Protein AF-A0A7U6KLW7-F1 (afdb_monomer_lite)

Structure (mmCIF, N/CA/C/O backbone):
data_AF-A0A7U6KLW7-F1
#
_entry.id   AF-A0A7U6KLW7-F1
#
loop_
_atom_site.group_PDB
_atom_site.id
_atom_site.type_symbol
_atom_site.label_atom_id
_atom_site.label_alt_id
_atom_site.label_comp_id
_atom_site.label_asym_id
_atom_site.label_entity_id
_atom_site.label_seq_id
_atom_site.pdbx_PDB_ins_code
_atom_site.Cartn_x
_atom_site.Cartn_y
_atom_site.Cartn_z
_atom_site.occupancy
_atom_site.B_iso_or_equiv
_atom_site.auth_seq_id
_atom_site.auth_comp_id
_atom_site.auth_asym_id
_atom_site.auth_atom_id
_atom_site.pdbx_PDB_model_num
ATOM 1 N N . MET A 1 1 ? 1.091 5.983 -80.235 1.00 54.16 1 MET A N 1
ATOM 2 C CA . MET A 1 1 ? 0.846 5.236 -78.981 1.00 54.16 1 MET A CA 1
ATOM 3 C C . MET A 1 1 ? -0.077 6.098 -78.129 1.00 54.16 1 MET A C 1
ATOM 5 O O . MET A 1 1 ? 0.284 7.235 -77.862 1.00 54.16 1 MET A O 1
ATOM 9 N N . SER A 1 2 ? -1.295 5.640 -77.828 1.00 70.31 2 SER A N 1
ATOM 10 C CA . SER A 1 2 ? -2.306 6.447 -77.119 1.00 70.31 2 SER A CA 1
ATOM 11 C C . SER A 1 2 ? -1.847 6.768 -75.691 1.00 70.31 2 SER A C 1
ATOM 13 O O . SER A 1 2 ? -1.364 5.873 -74.998 1.00 70.31 2 SER A O 1
ATOM 15 N N . PHE A 1 3 ? -2.018 8.020 -75.248 1.00 70.75 3 PHE A N 1
ATOM 16 C CA . PHE A 1 3 ? -1.694 8.500 -73.893 1.00 70.75 3 PHE A CA 1
ATOM 17 C C . PHE A 1 3 ? -2.223 7.574 -72.778 1.00 70.75 3 PHE A C 1
ATOM 19 O O . PHE A 1 3 ? -1.572 7.411 -71.748 1.00 70.75 3 PHE A O 1
ATOM 26 N N . GLY A 1 4 ? -3.358 6.903 -73.009 1.00 74.06 4 GLY A N 1
ATOM 27 C CA . GLY A 1 4 ? -3.938 5.948 -72.062 1.00 74.06 4 GLY A CA 1
ATOM 28 C C . GLY A 1 4 ? -3.075 4.706 -71.806 1.00 74.06 4 GLY A C 1
ATOM 29 O O . GLY A 1 4 ? -3.045 4.214 -70.683 1.00 74.06 4 GLY A O 1
ATOM 30 N N . ALA A 1 5 ? -2.317 4.226 -72.798 1.00 75.25 5 ALA A N 1
ATOM 31 C CA . ALA A 1 5 ? -1.454 3.053 -72.634 1.00 75.25 5 ALA A CA 1
ATOM 32 C C . ALA A 1 5 ? -0.233 3.358 -71.750 1.00 75.25 5 ALA A C 1
ATOM 34 O O . ALA A 1 5 ? 0.175 2.526 -70.945 1.00 75.25 5 ALA A O 1
ATOM 35 N N . ILE A 1 6 ? 0.309 4.575 -71.855 1.00 77.12 6 ILE A N 1
ATOM 36 C CA . ILE A 1 6 ? 1.431 5.034 -71.025 1.00 77.12 6 ILE A CA 1
ATOM 37 C C . ILE A 1 6 ? 0.976 5.176 -69.567 1.00 77.12 6 ILE A C 1
ATOM 39 O O . ILE A 1 6 ? 1.666 4.715 -68.661 1.00 77.12 6 ILE A O 1
ATOM 43 N N . PHE A 1 7 ? -0.214 5.738 -69.337 1.00 79.19 7 PHE A N 1
ATOM 44 C CA . PHE A 1 7 ? -0.765 5.895 -67.990 1.00 79.19 7 PHE A CA 1
ATOM 45 C C . PHE A 1 7 ? -1.029 4.544 -67.303 1.00 79.19 7 PHE A C 1
ATOM 47 O O . PHE A 1 7 ? -0.733 4.380 -66.122 1.00 79.19 7 PHE A O 1
ATOM 54 N N . LEU A 1 8 ? -1.513 3.549 -68.053 1.00 80.00 8 LEU A N 1
ATOM 55 C CA . LEU A 1 8 ? -1.790 2.205 -67.537 1.00 80.00 8 LEU A CA 1
ATOM 56 C C . LEU A 1 8 ? -0.496 1.464 -67.153 1.00 80.00 8 LEU A C 1
ATOM 58 O O . LEU A 1 8 ? -0.426 0.858 -66.087 1.00 80.00 8 LEU A O 1
ATOM 62 N N . ILE A 1 9 ? 0.559 1.581 -67.967 1.00 78.81 9 ILE A N 1
ATOM 63 C CA . ILE A 1 9 ? 1.876 0.993 -67.668 1.00 78.81 9 ILE A CA 1
ATOM 64 C C . ILE A 1 9 ? 2.503 1.650 -66.430 1.00 78.81 9 ILE A C 1
ATOM 66 O O . ILE A 1 9 ? 3.024 0.947 -65.563 1.00 78.81 9 ILE A O 1
ATOM 70 N N . LEU A 1 10 ? 2.411 2.978 -66.304 1.00 80.69 10 LEU A N 1
ATOM 71 C CA . LEU A 1 10 ? 2.909 3.696 -65.127 1.00 80.69 10 LEU A CA 1
ATOM 72 C C . LEU A 1 10 ? 2.128 3.333 -63.858 1.00 80.69 10 LEU A C 1
ATOM 74 O O . LEU A 1 10 ? 2.740 3.133 -62.811 1.00 80.69 10 LEU A O 1
ATOM 78 N N . ALA A 1 11 ? 0.804 3.178 -63.944 1.00 79.44 11 ALA A N 1
ATOM 79 C CA . ALA A 1 11 ? -0.030 2.780 -62.812 1.00 79.44 11 ALA A CA 1
ATOM 80 C C . ALA A 1 11 ? 0.280 1.353 -62.330 1.00 79.44 11 ALA A C 1
ATOM 82 O O . ALA A 1 11 ? 0.396 1.123 -61.127 1.00 79.44 11 ALA A O 1
ATOM 83 N N . VAL A 1 12 ? 0.477 0.404 -63.251 1.00 78.75 12 VAL A N 1
ATOM 84 C CA . VAL A 1 12 ? 0.861 -0.979 -62.916 1.00 78.75 12 VAL A CA 1
ATOM 85 C C . VAL A 1 12 ? 2.281 -1.032 -62.347 1.00 78.75 12 VAL A C 1
ATOM 87 O O . VAL A 1 12 ? 2.513 -1.717 -61.351 1.00 78.75 12 VAL A O 1
ATOM 90 N N . GLY A 1 13 ? 3.214 -0.263 -62.915 1.00 77.94 13 GLY A N 1
ATOM 91 C CA . GLY A 1 13 ? 4.572 -0.129 -62.385 1.00 77.94 13 GLY A CA 1
ATOM 92 C C . GLY A 1 13 ? 4.594 0.455 -60.970 1.00 77.94 13 GLY A C 1
ATOM 93 O O . GLY A 1 13 ? 5.285 -0.069 -60.099 1.00 77.94 13 GLY A O 1
ATOM 94 N N . PHE A 1 14 ? 3.786 1.486 -60.710 1.00 79.88 14 PHE A N 1
ATOM 95 C CA . PHE A 1 14 ? 3.663 2.123 -59.397 1.00 79.88 14 PHE A CA 1
ATOM 96 C C . PHE A 1 14 ? 3.009 1.200 -58.362 1.00 79.88 14 PHE A C 1
ATOM 98 O O . PHE A 1 14 ? 3.491 1.093 -57.235 1.00 79.88 14 PHE A O 1
ATOM 105 N N . LEU A 1 15 ? 1.960 0.470 -58.754 1.00 75.50 15 LEU A N 1
ATOM 106 C CA . LEU A 1 15 ? 1.315 -0.512 -57.886 1.00 75.50 15 LEU A CA 1
ATOM 107 C C . LEU A 1 15 ? 2.284 -1.648 -57.527 1.00 75.50 15 LEU A C 1
ATOM 109 O O . LEU A 1 15 ? 2.400 -2.002 -56.354 1.00 75.50 15 LEU A O 1
ATOM 113 N N . GLY A 1 16 ? 3.051 -2.138 -58.508 1.00 70.94 16 GLY A N 1
ATOM 114 C CA . GLY A 1 16 ? 4.122 -3.111 -58.300 1.00 70.94 16 GLY A CA 1
ATOM 115 C C . GLY A 1 16 ? 5.194 -2.605 -57.331 1.00 70.94 16 GLY A C 1
ATOM 116 O O . GLY A 1 16 ? 5.567 -3.330 -56.409 1.00 70.94 16 GLY A O 1
ATOM 117 N N . LEU A 1 17 ? 5.622 -1.345 -57.466 1.00 75.69 17 LEU A N 1
ATOM 118 C CA . LEU A 1 17 ? 6.616 -0.709 -56.591 1.00 75.69 17 LEU A CA 1
ATOM 119 C C . LEU A 1 17 ? 6.140 -0.588 -55.132 1.00 75.69 17 LEU A C 1
ATOM 121 O O . LEU A 1 17 ? 6.954 -0.657 -54.216 1.00 75.69 17 LEU A O 1
ATOM 125 N N . ILE A 1 18 ? 4.831 -0.440 -54.906 1.00 74.50 18 ILE A N 1
ATOM 126 C CA . ILE A 1 18 ? 4.233 -0.368 -53.563 1.00 74.50 18 ILE A CA 1
ATOM 127 C C . ILE A 1 18 ? 4.079 -1.762 -52.940 1.00 74.50 18 ILE A C 1
ATOM 129 O O . ILE A 1 18 ? 4.272 -1.931 -51.732 1.00 74.50 18 ILE A O 1
ATOM 133 N N . THR A 1 19 ? 3.724 -2.775 -53.734 1.00 69.62 19 THR A N 1
ATOM 134 C CA . THR A 1 19 ? 3.468 -4.132 -53.223 1.00 69.62 19 THR A CA 1
ATOM 135 C C . THR A 1 19 ? 4.739 -4.957 -53.028 1.00 69.62 19 THR A C 1
ATOM 137 O O . THR A 1 19 ? 4.809 -5.761 -52.099 1.00 69.62 19 THR A O 1
ATOM 140 N N . LEU A 1 20 ? 5.764 -4.743 -53.859 1.00 68.56 20 LEU A N 1
ATOM 141 C CA . LEU A 1 20 ? 7.012 -5.510 -53.840 1.00 68.56 20 LEU A CA 1
ATOM 142 C C . LEU A 1 20 ? 7.805 -5.397 -52.518 1.00 68.56 20 LEU A C 1
ATOM 144 O O . LEU A 1 20 ? 8.192 -6.441 -51.990 1.00 68.56 20 LEU A O 1
ATOM 148 N N . PRO A 1 21 ? 7.994 -4.210 -51.900 1.00 65.69 21 PRO A N 1
ATOM 149 C CA . PRO A 1 21 ? 8.687 -4.120 -50.616 1.00 65.69 21 PRO A CA 1
ATOM 150 C C . PRO A 1 21 ? 7.889 -4.766 -49.479 1.00 65.69 21 PRO A C 1
ATOM 152 O O . PRO A 1 21 ? 8.493 -5.331 -48.578 1.00 65.69 21 PRO A O 1
ATOM 155 N N . LYS A 1 22 ? 6.547 -4.768 -49.525 1.00 61.53 22 LYS A N 1
ATOM 156 C CA . LYS A 1 22 ? 5.710 -5.432 -48.504 1.00 61.53 22 LYS A CA 1
ATOM 157 C C . LYS A 1 22 ? 5.789 -6.959 -48.575 1.00 61.53 22 LYS A C 1
ATOM 159 O O . LYS A 1 22 ? 5.684 -7.621 -47.546 1.00 61.53 22 LYS A O 1
ATOM 164 N N . LEU A 1 23 ? 5.990 -7.509 -49.774 1.00 62.56 23 LEU A N 1
ATOM 165 C CA . LEU A 1 23 ? 6.186 -8.944 -49.987 1.00 62.56 23 LEU A CA 1
ATOM 166 C C . LEU A 1 23 ? 7.600 -9.393 -49.591 1.00 62.56 23 LEU A C 1
ATOM 168 O O . LEU A 1 23 ? 7.738 -10.457 -48.995 1.00 62.56 23 LEU A O 1
ATOM 172 N N . LEU A 1 24 ? 8.630 -8.569 -49.833 1.00 63.41 24 LEU A N 1
ATOM 173 C CA . LEU A 1 24 ? 10.005 -8.844 -49.386 1.00 63.41 24 LEU A CA 1
ATOM 174 C C . LEU A 1 24 ? 10.232 -8.567 -47.886 1.00 63.41 24 LEU A C 1
ATOM 176 O O . LEU A 1 24 ? 11.074 -9.214 -47.269 1.00 63.41 24 LEU A O 1
ATOM 180 N N . ALA A 1 25 ? 9.487 -7.637 -47.279 1.00 62.47 25 ALA A N 1
ATOM 181 C CA . ALA A 1 25 ? 9.613 -7.272 -45.863 1.00 62.47 25 ALA A CA 1
ATOM 182 C C . ALA A 1 25 ? 8.889 -8.227 -44.900 1.00 62.47 25 ALA A C 1
ATOM 184 O O . ALA A 1 25 ? 9.010 -8.070 -43.685 1.00 62.47 25 ALA A O 1
ATOM 185 N N . LYS A 1 26 ? 8.181 -9.246 -45.406 1.00 54.53 26 LYS A N 1
ATOM 186 C CA . LYS A 1 26 ? 7.649 -10.354 -44.598 1.00 54.53 26 LYS A CA 1
ATOM 187 C C . LYS A 1 26 ? 8.788 -11.298 -44.179 1.00 54.53 26 LYS A C 1
ATOM 189 O O . LYS A 1 26 ? 8.794 -12.484 -44.491 1.00 54.53 26 LYS A O 1
ATOM 194 N N . ARG A 1 27 ? 9.784 -10.774 -43.461 1.00 62.31 27 ARG A N 1
ATOM 195 C CA . ARG A 1 27 ? 10.664 -11.615 -42.650 1.00 62.31 27 ARG A CA 1
ATOM 196 C C . ARG A 1 27 ? 9.795 -12.177 -41.525 1.00 62.31 27 ARG A C 1
ATOM 198 O O . ARG A 1 27 ? 9.196 -11.372 -40.811 1.00 62.31 27 ARG A O 1
ATOM 205 N N . PRO A 1 28 ? 9.691 -13.505 -41.349 1.00 57.03 28 PRO A N 1
ATOM 206 C CA . PRO A 1 28 ? 9.160 -14.033 -40.108 1.00 57.03 28 PRO A CA 1
ATOM 207 C C . PRO A 1 28 ? 10.107 -13.533 -39.018 1.00 57.03 28 PRO A C 1
ATOM 209 O O . PRO A 1 28 ? 11.277 -13.915 -38.974 1.00 57.03 28 PRO A O 1
ATOM 212 N N . VAL A 1 29 ? 9.640 -12.580 -38.214 1.00 63.50 29 VAL A N 1
ATOM 213 C CA . VAL A 1 29 ? 10.317 -12.222 -36.975 1.00 63.50 29 VAL A CA 1
ATOM 214 C C . VAL A 1 29 ? 10.143 -13.457 -36.110 1.00 63.50 29 VAL A C 1
ATOM 216 O O . VAL A 1 29 ? 9.072 -13.673 -35.555 1.00 63.50 29 VAL A O 1
ATOM 219 N N . ALA A 1 30 ? 11.143 -14.338 -36.118 1.00 68.38 30 ALA A N 1
ATOM 220 C CA . ALA A 1 30 ? 11.215 -15.406 -35.141 1.00 68.38 30 ALA A CA 1
ATOM 221 C C . ALA A 1 30 ? 11.209 -14.712 -33.780 1.00 68.38 30 ALA A C 1
ATOM 223 O O . ALA A 1 30 ? 12.127 -13.938 -33.489 1.00 68.38 30 ALA A O 1
ATOM 224 N N . GLU A 1 31 ? 10.136 -14.895 -33.008 1.00 70.69 31 GLU A N 1
ATOM 225 C CA . GLU A 1 31 ? 10.125 -14.427 -31.632 1.00 70.69 31 GLU A CA 1
ATOM 226 C C . GLU A 1 31 ? 11.328 -15.074 -30.943 1.00 70.69 31 GLU A C 1
ATOM 228 O O . GLU A 1 31 ? 11.505 -16.292 -31.051 1.00 70.69 31 GLU A O 1
ATOM 233 N N . PRO A 1 32 ? 12.225 -14.281 -30.337 1.00 70.44 32 PRO A N 1
ATOM 234 C CA . PRO A 1 32 ? 13.365 -14.850 -29.648 1.00 70.44 32 PRO A CA 1
ATOM 235 C C . PRO A 1 32 ? 12.831 -15.791 -28.569 1.00 70.44 32 PRO A C 1
ATOM 237 O O . PRO A 1 32 ? 12.055 -15.355 -27.720 1.00 70.44 32 PRO A O 1
ATOM 240 N N . GLU A 1 33 ? 13.237 -17.066 -28.607 1.00 71.50 33 GLU A N 1
ATOM 241 C CA . GLU A 1 33 ? 12.904 -18.011 -27.541 1.00 71.50 33 GLU A CA 1
ATOM 242 C C . GLU A 1 33 ? 13.342 -17.397 -26.207 1.00 71.50 33 GLU A C 1
ATOM 244 O O . GLU A 1 33 ? 14.523 -17.101 -25.982 1.00 71.50 33 GLU A O 1
ATOM 249 N N . SER A 1 34 ? 12.365 -17.114 -25.344 1.00 77.00 34 SER A N 1
ATOM 250 C CA . SER A 1 34 ? 12.617 -16.511 -24.045 1.00 77.00 34 SER A CA 1
ATOM 251 C C . SER A 1 34 ? 13.458 -17.472 -23.217 1.00 77.00 34 SER A C 1
ATOM 253 O O . SER A 1 34 ? 13.116 -18.648 -23.086 1.00 77.00 34 SER A O 1
ATOM 255 N N . LYS A 1 35 ? 14.553 -16.977 -22.636 1.00 81.19 35 LYS A N 1
ATOM 256 C CA . LYS A 1 35 ? 15.355 -17.775 -21.703 1.00 81.19 35 LYS A CA 1
ATOM 257 C C . LYS A 1 35 ? 14.452 -18.258 -20.560 1.00 81.19 35 LYS A C 1
ATOM 259 O O . LYS A 1 35 ? 13.704 -17.427 -20.042 1.00 81.19 35 LYS A O 1
ATOM 264 N N . PRO A 1 36 ? 14.542 -19.536 -20.151 1.00 78.00 36 PRO A N 1
ATOM 265 C CA . PRO A 1 36 ? 13.747 -20.044 -19.040 1.00 78.00 36 PRO A CA 1
ATOM 266 C C . PRO A 1 36 ? 14.033 -19.209 -17.788 1.00 78.00 36 PRO A C 1
ATOM 268 O O . PRO A 1 36 ? 15.200 -18.948 -17.459 1.00 78.00 36 PRO A O 1
ATOM 271 N N . VAL A 1 37 ? 12.978 -18.737 -17.126 1.00 79.88 37 VAL A N 1
ATOM 272 C CA . VAL A 1 37 ? 13.096 -18.030 -15.853 1.00 79.88 37 VAL A CA 1
ATOM 273 C C . VAL A 1 37 ? 13.327 -19.083 -14.778 1.00 79.88 37 VAL A C 1
ATOM 275 O O . VAL A 1 37 ? 12.745 -20.163 -14.803 1.00 79.88 37 VAL A O 1
ATOM 278 N N . ARG A 1 38 ? 14.221 -18.790 -13.830 1.00 82.75 38 ARG A N 1
ATOM 279 C CA . ARG A 1 38 ? 14.510 -19.706 -12.722 1.00 82.75 38 ARG A CA 1
ATOM 280 C C . ARG A 1 38 ? 13.205 -20.080 -12.013 1.00 82.75 38 ARG A C 1
ATOM 282 O O . ARG A 1 38 ? 12.566 -19.197 -11.444 1.00 82.75 38 ARG A O 1
ATOM 289 N N . GLY A 1 39 ? 12.885 -21.369 -11.975 1.00 79.94 39 GLY A N 1
ATOM 290 C CA . GLY A 1 39 ? 11.688 -21.886 -11.320 1.00 79.94 39 GLY A CA 1
ATOM 291 C C . GLY A 1 39 ? 10.560 -22.280 -12.274 1.00 79.94 39 GLY A C 1
ATOM 292 O O . GLY A 1 39 ? 9.621 -22.924 -11.814 1.00 79.94 39 GLY A O 1
ATOM 293 N N . ASP A 1 40 ? 10.660 -21.977 -13.573 1.00 82.62 40 ASP A N 1
ATOM 294 C CA . ASP A 1 40 ? 9.705 -22.445 -14.593 1.00 82.62 40 ASP A CA 1
ATOM 295 C C . ASP A 1 40 ? 9.728 -23.977 -14.731 1.00 82.62 40 ASP A C 1
ATOM 297 O O . ASP A 1 40 ? 8.740 -24.605 -15.105 1.00 82.62 40 ASP A O 1
ATOM 301 N N . GLU A 1 41 ? 10.856 -24.594 -14.383 1.00 86.00 41 GLU A N 1
ATOM 302 C CA . GLU A 1 41 ? 11.045 -26.039 -14.334 1.00 86.00 41 GLU A CA 1
ATOM 303 C C . GLU A 1 41 ? 10.354 -26.723 -13.140 1.00 86.00 41 GLU A C 1
ATOM 305 O O . GLU A 1 41 ? 10.268 -27.953 -13.097 1.00 86.00 41 GLU A O 1
ATOM 310 N N . LEU A 1 42 ? 9.882 -25.962 -12.146 1.00 84.75 42 LEU A N 1
ATOM 311 C CA . LEU A 1 42 ? 9.284 -26.523 -10.937 1.00 84.75 42 LEU A CA 1
ATOM 312 C C . LEU A 1 42 ? 7.837 -26.947 -11.197 1.00 84.75 42 LEU A C 1
ATOM 314 O O . LEU A 1 42 ? 6.983 -26.132 -11.530 1.00 84.75 42 LEU A O 1
ATOM 318 N N . ALA A 1 43 ? 7.533 -28.220 -10.931 1.00 85.75 43 ALA A N 1
ATOM 319 C CA . ALA A 1 43 ? 6.167 -28.742 -11.015 1.00 85.75 43 ALA A CA 1
ATOM 320 C C . ALA A 1 43 ? 5.194 -28.048 -10.040 1.00 85.75 43 ALA A C 1
ATOM 322 O O . ALA A 1 43 ? 3.995 -27.978 -10.299 1.00 85.75 43 ALA A O 1
ATOM 323 N N . ILE A 1 44 ? 5.708 -27.563 -8.905 1.00 86.12 44 ILE A N 1
ATOM 324 C CA . ILE A 1 44 ? 4.957 -26.829 -7.886 1.00 86.12 44 ILE A CA 1
ATOM 325 C C . ILE A 1 44 ? 5.827 -25.666 -7.423 1.00 86.12 44 ILE A C 1
ATOM 327 O O . ILE A 1 44 ? 6.991 -25.857 -7.062 1.00 86.12 44 ILE A O 1
ATOM 331 N N . TRP A 1 45 ? 5.262 -24.463 -7.415 1.00 87.38 45 TRP A N 1
ATOM 332 C CA . TRP A 1 45 ? 5.963 -23.290 -6.912 1.00 87.38 45 TRP A CA 1
ATOM 333 C C . TRP A 1 45 ? 6.173 -23.379 -5.392 1.00 87.38 45 TRP A C 1
ATOM 335 O O . TRP A 1 45 ? 5.253 -23.770 -4.672 1.00 87.38 45 TRP A O 1
ATOM 345 N N . PRO A 1 46 ? 7.345 -22.978 -4.868 1.00 89.31 46 PRO A N 1
ATOM 346 C CA . PRO A 1 46 ? 7.699 -23.136 -3.459 1.00 89.31 46 PRO A CA 1
ATOM 347 C C . PRO A 1 46 ? 7.106 -22.021 -2.577 1.00 89.31 46 PRO A C 1
ATOM 349 O O . PRO A 1 46 ? 7.773 -21.520 -1.674 1.00 89.31 46 PRO A O 1
ATOM 352 N N . PHE A 1 47 ? 5.871 -21.594 -2.849 1.00 90.38 47 PHE A N 1
ATOM 353 C CA . PHE A 1 47 ? 5.189 -20.544 -2.094 1.00 90.38 47 PHE A CA 1
ATOM 354 C C . PHE A 1 47 ? 4.092 -21.140 -1.217 1.00 90.38 47 PHE A C 1
ATOM 356 O O . PHE A 1 47 ? 3.343 -22.016 -1.644 1.00 90.38 47 PHE A O 1
ATOM 363 N N . ALA A 1 48 ? 3.980 -20.625 0.003 1.00 90.50 48 ALA A N 1
ATOM 364 C CA . ALA A 1 48 ? 2.900 -20.944 0.925 1.00 90.50 48 ALA A CA 1
ATOM 365 C C . ALA A 1 48 ? 2.155 -19.656 1.307 1.00 90.50 48 ALA A C 1
ATOM 367 O O . ALA A 1 48 ? 2.772 -18.587 1.332 1.00 90.50 48 ALA A O 1
ATOM 368 N N . PRO A 1 49 ? 0.850 -19.729 1.620 1.00 92.81 49 PRO A N 1
ATOM 369 C CA . PRO A 1 49 ? 0.131 -18.598 2.193 1.00 92.81 49 PRO A CA 1
ATOM 370 C C . PRO A 1 49 ? 0.774 -18.139 3.506 1.00 92.81 49 PRO A C 1
ATOM 372 O O . PRO A 1 49 ? 1.218 -18.961 4.308 1.00 92.81 49 PRO A O 1
ATOM 375 N N . MET A 1 50 ? 0.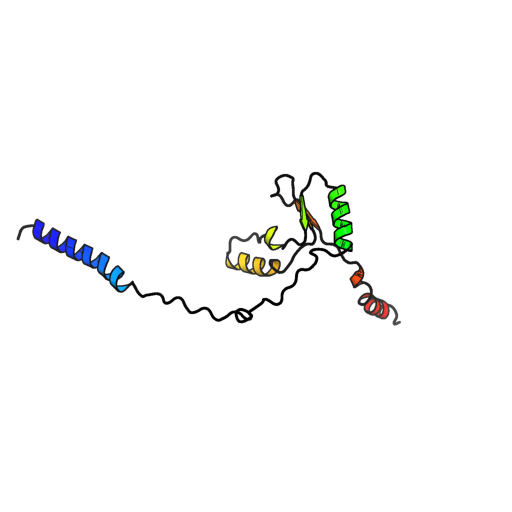769 -16.830 3.747 1.00 93.06 50 MET A N 1
ATOM 376 C CA . MET A 1 50 ? 1.214 -16.226 5.004 1.00 93.06 50 MET A CA 1
ATOM 377 C C . MET A 1 50 ? 0.253 -15.109 5.436 1.00 93.06 50 MET A C 1
ATOM 379 O O . MET A 1 50 ? -0.451 -14.563 4.580 1.00 93.06 50 MET A O 1
ATOM 383 N N . PRO A 1 51 ? 0.200 -14.757 6.736 1.00 94.81 51 PRO A N 1
ATOM 384 C CA . PRO A 1 51 ? -0.539 -13.586 7.196 1.00 94.81 51 PRO A CA 1
ATOM 385 C C . PRO A 1 51 ? -0.058 -12.311 6.495 1.00 94.81 51 PRO A C 1
ATOM 387 O O . PRO A 1 51 ? 1.141 -12.123 6.310 1.00 94.81 51 PRO A O 1
ATOM 390 N N . ILE A 1 52 ? -0.999 -11.438 6.127 1.00 95.19 52 ILE A N 1
ATOM 391 C CA . ILE A 1 52 ? -0.692 -10.146 5.491 1.00 95.19 52 ILE A CA 1
ATOM 392 C C . ILE A 1 52 ? -0.207 -9.092 6.493 1.00 95.19 52 ILE A C 1
ATOM 394 O O . ILE A 1 52 ? 0.427 -8.128 6.091 1.00 95.19 52 ILE A O 1
ATOM 398 N N . MET A 1 53 ? -0.519 -9.270 7.779 1.00 95.25 53 MET A N 1
ATOM 399 C CA . MET A 1 53 ? -0.163 -8.342 8.847 1.00 95.25 53 MET A CA 1
ATOM 400 C C . MET A 1 53 ? 0.387 -9.081 10.067 1.00 95.25 53 MET A C 1
ATOM 402 O O . MET A 1 53 ? -0.006 -10.222 10.332 1.00 95.25 53 MET A O 1
ATOM 406 N N . THR A 1 54 ? 1.251 -8.411 10.827 1.00 93.56 54 THR A N 1
ATOM 407 C CA . THR A 1 54 ? 1.686 -8.842 12.166 1.00 93.56 54 THR A CA 1
ATOM 408 C C . THR A 1 54 ? 0.585 -8.641 13.219 1.00 93.56 54 THR A C 1
ATOM 410 O O . THR A 1 54 ? -0.391 -7.927 12.993 1.00 93.56 54 THR A O 1
ATOM 413 N N . ASP A 1 55 ? 0.726 -9.233 14.410 1.00 94.38 55 ASP A N 1
ATOM 414 C CA . ASP A 1 55 ? -0.252 -9.048 15.498 1.00 94.38 55 ASP A CA 1
ATOM 415 C C . ASP A 1 55 ? -0.370 -7.573 15.930 1.00 94.38 55 ASP A C 1
ATOM 417 O O . ASP A 1 55 ? -1.470 -7.070 16.179 1.00 94.38 55 ASP A O 1
ATOM 421 N N . THR A 1 56 ? 0.762 -6.861 15.983 1.00 94.06 56 THR A N 1
ATOM 422 C CA . THR A 1 56 ? 0.812 -5.422 16.283 1.00 94.06 56 THR A CA 1
ATOM 423 C C . THR A 1 56 ? 0.054 -4.623 15.229 1.00 94.06 56 THR A C 1
ATOM 425 O O . THR A 1 56 ? -0.759 -3.757 15.570 1.00 94.06 56 THR A O 1
ATOM 428 N N . GLU A 1 57 ? 0.270 -4.952 13.957 1.00 96.19 57 GLU A N 1
ATOM 429 C CA . GLU A 1 57 ? -0.436 -4.337 12.841 1.00 96.19 57 GLU A CA 1
ATOM 430 C C . GLU A 1 57 ? -1.944 -4.599 12.909 1.00 96.19 57 GLU A C 1
ATOM 432 O O . GLU A 1 57 ? -2.740 -3.668 12.827 1.00 96.19 57 GLU A O 1
ATOM 437 N N . VAL A 1 58 ? -2.373 -5.832 13.187 1.00 97.50 58 VAL A N 1
ATOM 438 C CA . VAL A 1 58 ? -3.800 -6.165 13.343 1.00 97.50 58 VAL A CA 1
ATOM 439 C C . VAL A 1 58 ? -4.453 -5.340 14.458 1.00 97.50 58 VAL A C 1
ATOM 441 O O . VAL A 1 58 ? -5.576 -4.847 14.300 1.00 97.50 58 VAL A O 1
ATOM 444 N N . ILE A 1 59 ? -3.776 -5.149 15.593 1.00 97.44 59 ILE A N 1
ATOM 445 C CA . ILE A 1 59 ? -4.289 -4.311 16.687 1.00 97.44 59 ILE A CA 1
ATOM 446 C C . ILE A 1 59 ? -4.436 -2.857 16.225 1.00 97.44 59 ILE A C 1
ATOM 448 O O . ILE A 1 59 ? -5.453 -2.219 16.515 1.00 97.44 59 ILE A O 1
ATOM 452 N N . PHE A 1 60 ? -3.443 -2.322 15.517 1.00 97.31 60 PHE A N 1
ATOM 453 C CA . PHE A 1 60 ? -3.479 -0.949 15.024 1.00 97.31 60 PHE A CA 1
ATOM 454 C C . PHE A 1 60 ? -4.537 -0.747 13.936 1.00 97.31 60 PHE A C 1
ATOM 456 O O . PHE A 1 60 ? -5.317 0.201 14.022 1.00 97.31 60 PHE A O 1
ATOM 463 N N . PHE A 1 61 ? -4.657 -1.680 12.995 1.00 98.00 61 PHE A N 1
ATOM 464 C CA . PHE A 1 61 ? -5.698 -1.695 11.972 1.00 98.00 61 PHE A CA 1
ATOM 465 C C . PHE A 1 61 ? -7.095 -1.584 12.586 1.00 98.00 61 PHE A C 1
ATOM 467 O O . PHE A 1 61 ? -7.899 -0.752 12.171 1.00 98.00 61 PHE A O 1
ATOM 474 N N . ASN A 1 62 ? -7.384 -2.374 13.623 1.00 98.25 62 ASN A N 1
ATOM 475 C CA . ASN A 1 62 ? -8.680 -2.317 14.299 1.00 98.25 62 ASN A CA 1
ATOM 476 C C . ASN A 1 62 ? -8.921 -0.964 14.986 1.00 98.25 62 ASN A C 1
ATOM 478 O O . ASN A 1 62 ? -10.048 -0.466 14.982 1.00 98.25 62 ASN A O 1
ATOM 482 N N . LYS A 1 63 ? -7.877 -0.335 15.544 1.00 98.19 63 LYS A N 1
ATOM 483 C CA . LYS A 1 63 ? -7.976 1.027 16.095 1.00 98.19 63 LYS A CA 1
ATOM 484 C C . LYS A 1 63 ? -8.285 2.046 15.001 1.00 98.19 63 LYS A C 1
ATOM 486 O O . LYS A 1 63 ? -9.194 2.849 15.191 1.00 98.19 63 LYS A O 1
ATOM 491 N N . LEU A 1 64 ? -7.582 1.987 13.867 1.00 97.81 64 LEU A N 1
ATOM 492 C CA . LEU A 1 64 ? -7.837 2.865 12.724 1.00 97.81 64 LEU A CA 1
ATOM 493 C C . LEU A 1 64 ? -9.261 2.689 12.199 1.00 97.81 64 LEU A C 1
ATOM 495 O O . LEU A 1 64 ? -9.981 3.671 12.070 1.00 97.81 64 LEU A O 1
ATOM 499 N N . LYS A 1 65 ? -9.699 1.446 11.980 1.00 98.06 65 LYS A N 1
ATOM 500 C CA . LYS A 1 65 ? -11.044 1.131 11.484 1.00 98.06 65 LYS A CA 1
ATOM 501 C C . LYS A 1 65 ? -12.147 1.696 12.381 1.00 98.06 65 LYS A C 1
ATOM 503 O O . LYS A 1 65 ? -13.149 2.192 11.882 1.00 98.06 65 LYS A O 1
ATOM 508 N N . ASN A 1 66 ? -11.964 1.632 13.699 1.00 98.25 66 ASN A N 1
ATOM 509 C CA . ASN A 1 66 ? -12.926 2.183 14.653 1.00 98.25 66 ASN A CA 1
ATOM 510 C C . ASN A 1 66 ? -12.882 3.717 14.721 1.00 98.25 66 ASN A C 1
ATOM 512 O O . ASN A 1 66 ? -13.914 4.343 14.941 1.00 98.25 66 ASN A O 1
ATOM 516 N N . ALA A 1 67 ? -11.701 4.322 14.568 1.00 98.06 67 ALA A N 1
ATOM 517 C CA . ALA A 1 67 ? -11.524 5.772 14.624 1.00 98.06 67 ALA A CA 1
ATOM 518 C C . ALA A 1 67 ? -11.937 6.483 13.324 1.00 98.06 67 ALA A C 1
ATOM 520 O O . ALA A 1 67 ? -12.327 7.647 13.363 1.00 98.06 67 ALA A O 1
ATOM 521 N N . LEU A 1 68 ? -11.841 5.791 12.187 1.00 97.62 68 LEU A N 1
ATOM 522 C CA . LEU A 1 68 ? -12.034 6.324 10.838 1.00 97.62 68 LEU A CA 1
ATOM 523 C C . LEU A 1 68 ? -13.062 5.486 10.049 1.00 97.62 68 LEU A C 1
ATOM 525 O O . LEU A 1 68 ? -12.732 4.984 8.977 1.00 97.62 68 LEU A O 1
ATOM 529 N N . PRO A 1 69 ? -14.301 5.304 10.551 1.00 97.62 69 PRO A N 1
ATOM 530 C CA . PRO A 1 69 ? -15.278 4.405 9.926 1.00 97.62 69 PRO A CA 1
ATOM 531 C C . PRO A 1 69 ? -15.764 4.881 8.550 1.00 97.62 69 PRO A C 1
ATOM 533 O O . PRO A 1 69 ? -16.245 4.073 7.761 1.00 97.62 69 PRO A O 1
ATOM 536 N N . GLU A 1 70 ? -15.643 6.180 8.275 1.00 97.69 70 GLU A N 1
ATOM 537 C CA . GLU A 1 70 ? -16.049 6.805 7.014 1.00 97.69 70 GLU A CA 1
ATOM 538 C C . GLU A 1 70 ? -15.024 6.561 5.893 1.00 97.69 70 GLU A C 1
ATOM 540 O O . GLU A 1 70 ? -15.368 6.660 4.726 1.00 97.69 70 GLU A O 1
ATOM 545 N N . TYR A 1 71 ? -13.768 6.240 6.221 1.00 98.50 71 TYR A N 1
ATOM 546 C CA . TYR A 1 71 ? -12.678 6.162 5.246 1.00 98.50 71 TYR A CA 1
ATOM 547 C C . TYR A 1 71 ? -12.312 4.720 4.890 1.00 98.50 71 TYR A C 1
ATOM 549 O O . TYR A 1 71 ? -12.530 3.776 5.654 1.00 98.50 71 TYR A O 1
ATOM 557 N N . HIS A 1 72 ? -11.685 4.546 3.729 1.00 98.38 72 HIS A N 1
ATOM 558 C CA . HIS A 1 72 ? -11.075 3.281 3.348 1.00 98.38 7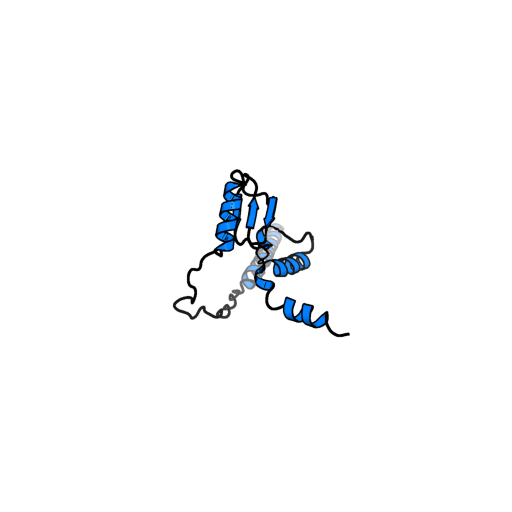2 HIS A CA 1
ATOM 559 C C . HIS A 1 72 ? -9.665 3.156 3.931 1.00 98.38 72 HIS A C 1
ATOM 561 O O . HIS A 1 72 ? -8.924 4.132 4.044 1.00 98.38 72 HIS A O 1
ATOM 567 N N . ILE A 1 73 ? -9.285 1.930 4.294 1.00 98.31 73 ILE A N 1
ATOM 568 C CA . ILE A 1 73 ? -7.950 1.606 4.801 1.00 98.31 73 ILE A CA 1
ATOM 569 C C . ILE A 1 73 ? -7.409 0.446 3.971 1.00 98.31 73 ILE A C 1
ATOM 571 O O . ILE A 1 73 ? -7.972 -0.651 3.997 1.00 98.31 73 ILE A O 1
ATOM 575 N N . PHE A 1 74 ? -6.310 0.680 3.262 1.00 98.12 74 PHE A N 1
ATOM 576 C CA . PHE A 1 74 ? -5.546 -0.363 2.579 1.00 98.12 74 PHE A CA 1
ATOM 577 C C . PHE A 1 74 ? -4.282 -0.683 3.373 1.00 98.12 74 PHE A C 1
ATOM 579 O O . PHE A 1 74 ? -3.711 0.210 3.994 1.00 98.12 74 PHE A O 1
ATOM 586 N N . VAL A 1 75 ? -3.855 -1.948 3.354 1.00 97.75 75 VAL A N 1
ATOM 587 C CA . VAL A 1 75 ? -2.696 -2.441 4.116 1.00 97.75 75 VAL A CA 1
ATOM 588 C C . VAL A 1 75 ? -1.589 -2.925 3.182 1.00 97.75 75 VAL A C 1
ATOM 590 O O . VAL A 1 75 ? -1.894 -3.406 2.088 1.00 97.75 75 VAL A O 1
ATOM 593 N N . GLN A 1 76 ? -0.328 -2.826 3.611 1.00 96.44 76 GLN A N 1
ATOM 594 C CA . GLN A 1 76 ? 0.851 -3.307 2.871 1.00 96.44 76 GLN A CA 1
ATOM 595 C C . GLN A 1 76 ? 0.908 -2.767 1.425 1.00 96.44 76 GLN A C 1
ATOM 597 O O . GLN A 1 76 ? 1.113 -3.497 0.448 1.00 96.44 76 GLN A O 1
ATOM 602 N N . VAL A 1 77 ? 0.673 -1.462 1.264 1.00 97.31 77 VAL A N 1
ATOM 603 C CA . VAL A 1 77 ? 0.536 -0.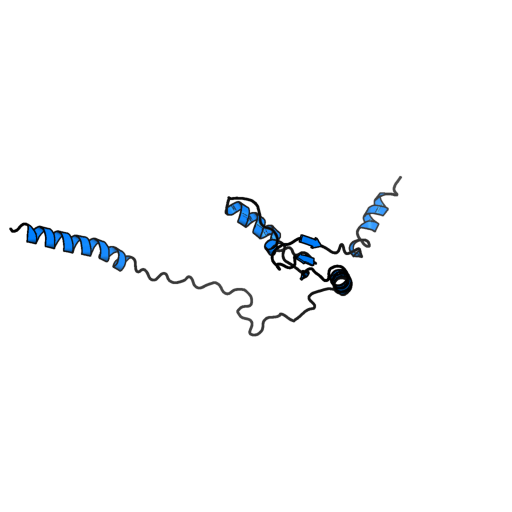813 -0.046 1.00 97.31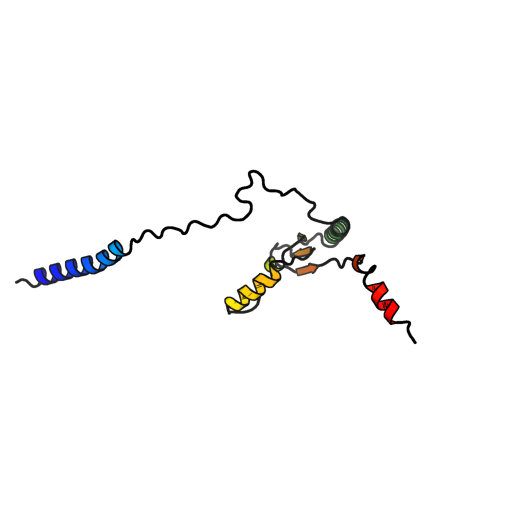 77 VAL A CA 1
ATOM 604 C C . VAL A 1 77 ? 1.906 -0.426 -0.586 1.00 97.31 77 VAL A C 1
ATOM 606 O O . VAL A 1 77 ? 2.637 0.336 0.036 1.00 97.31 77 VAL A O 1
ATOM 609 N N . GLN A 1 78 ? 2.258 -0.901 -1.782 1.00 97.31 78 GLN A N 1
ATOM 610 C CA . GLN A 1 78 ? 3.498 -0.483 -2.444 1.00 97.31 78 GLN A CA 1
ATOM 611 C C . GLN A 1 78 ? 3.503 1.027 -2.713 1.00 97.31 78 GLN A C 1
ATOM 613 O O . GLN A 1 78 ? 2.543 1.548 -3.282 1.00 97.31 78 GLN A O 1
ATOM 618 N N . LEU A 1 79 ? 4.615 1.713 -2.424 1.00 96.38 79 LEU A N 1
ATOM 619 C CA . LEU A 1 79 ? 4.735 3.163 -2.648 1.00 96.38 79 LEU A CA 1
ATOM 620 C C . LEU A 1 79 ? 4.451 3.528 -4.111 1.00 96.38 79 LEU A C 1
ATOM 622 O O . LEU A 1 79 ? 3.764 4.503 -4.390 1.00 96.38 79 LEU A O 1
ATOM 626 N N . SER A 1 80 ? 4.892 2.686 -5.050 1.00 96.25 80 SER A N 1
ATOM 627 C CA . SER A 1 80 ? 4.631 2.858 -6.489 1.00 96.25 80 SER A CA 1
ATOM 628 C C . SER A 1 80 ? 3.150 2.879 -6.902 1.00 96.25 80 SER A C 1
ATOM 630 O O . SER A 1 80 ? 2.850 3.145 -8.064 1.00 96.25 80 SER A O 1
ATOM 632 N N . ARG A 1 81 ? 2.216 2.577 -5.990 1.00 96.06 81 ARG A N 1
ATOM 633 C CA . ARG A 1 81 ? 0.765 2.646 -6.228 1.00 96.06 81 ARG A CA 1
ATOM 634 C C . ARG A 1 81 ? 0.135 3.966 -5.810 1.00 96.06 81 ARG A C 1
ATOM 636 O O . ARG A 1 81 ? -0.965 4.250 -6.263 1.00 96.06 81 ARG A O 1
ATOM 643 N N . ILE A 1 82 ? 0.811 4.734 -4.963 1.00 96.25 82 ILE A N 1
ATOM 644 C CA . ILE A 1 82 ? 0.258 5.949 -4.350 1.00 96.25 82 ILE A CA 1
ATOM 645 C C . ILE A 1 82 ? 1.081 7.200 -4.656 1.00 96.25 82 ILE A C 1
ATOM 647 O O . ILE A 1 82 ? 0.596 8.308 -4.453 1.00 96.25 82 ILE A O 1
ATOM 651 N N . ILE A 1 83 ? 2.308 7.041 -5.159 1.00 94.50 83 ILE A N 1
ATOM 652 C CA . ILE A 1 83 ? 3.164 8.150 -5.574 1.00 94.50 83 ILE A CA 1
ATOM 653 C C . ILE A 1 83 ? 3.868 7.840 -6.896 1.00 94.50 83 ILE A C 1
ATOM 655 O O . ILE A 1 83 ? 4.220 6.696 -7.192 1.00 94.50 83 ILE A O 1
ATOM 659 N N . GLU A 1 84 ? 4.133 8.890 -7.667 1.00 93.81 84 GLU A N 1
ATOM 660 C CA . GLU A 1 84 ? 4.971 8.843 -8.860 1.00 93.81 84 GLU A CA 1
ATOM 661 C C . GLU A 1 84 ? 5.955 10.016 -8.888 1.00 93.81 84 GLU A C 1
ATOM 663 O O . GLU A 1 84 ? 5.772 11.031 -8.215 1.00 93.81 84 GLU A O 1
ATOM 668 N N . ALA A 1 85 ? 7.033 9.867 -9.656 1.00 93.50 85 ALA A N 1
ATOM 669 C CA . ALA A 1 85 ? 7.978 10.953 -9.863 1.00 93.50 85 ALA A CA 1
ATOM 670 C C . ALA A 1 85 ? 7.365 12.043 -10.747 1.00 93.50 85 ALA A C 1
ATOM 672 O O . ALA A 1 85 ? 6.895 11.767 -11.850 1.00 93.50 85 ALA A O 1
ATOM 673 N N . ASN A 1 86 ? 7.454 13.287 -10.281 1.00 92.50 86 ASN A N 1
ATOM 674 C CA . ASN A 1 86 ? 7.071 14.466 -11.044 1.00 92.50 86 ASN A CA 1
ATOM 675 C C . ASN A 1 86 ? 8.216 14.871 -11.992 1.00 92.50 86 ASN A C 1
ATOM 677 O O . ASN A 1 86 ? 9.042 15.719 -11.659 1.00 92.50 86 ASN A O 1
ATOM 681 N N . SER A 1 87 ? 8.317 14.184 -13.129 1.00 92.56 87 SER A N 1
ATOM 682 C CA . SER A 1 87 ? 9.266 14.483 -14.206 1.00 92.56 87 SER A CA 1
ATOM 683 C C . SER A 1 87 ? 8.631 14.159 -15.553 1.00 92.56 87 SER A C 1
ATOM 685 O O . SER A 1 87 ? 7.996 13.117 -15.693 1.00 92.56 87 SER A O 1
ATOM 687 N N . ASP A 1 88 ? 8.845 15.012 -16.553 1.00 92.44 88 ASP A N 1
ATOM 688 C CA . ASP A 1 88 ? 8.410 14.757 -17.932 1.00 92.44 88 ASP A CA 1
ATOM 689 C C . ASP A 1 88 ? 9.362 13.799 -18.674 1.00 92.44 88 ASP A C 1
ATOM 691 O O . ASP A 1 88 ? 9.019 13.236 -19.718 1.00 92.44 88 ASP A O 1
ATOM 695 N N . GLU A 1 89 ? 10.564 13.567 -18.134 1.00 95.69 89 GLU A N 1
ATOM 696 C CA . GLU A 1 89 ? 11.562 12.695 -18.745 1.00 95.69 89 GLU A CA 1
ATOM 697 C C . GLU A 1 89 ? 11.311 11.221 -18.386 1.00 95.69 89 GLU A C 1
ATOM 699 O O . GLU A 1 89 ? 11.274 10.818 -17.221 1.00 95.69 89 GLU A O 1
ATOM 704 N N . THR A 1 90 ? 11.159 10.375 -19.409 1.00 93.25 90 THR A N 1
ATOM 705 C CA . THR A 1 90 ? 10.805 8.954 -19.227 1.00 93.25 90 THR A CA 1
ATOM 706 C C . THR A 1 90 ? 11.894 8.146 -18.508 1.00 93.25 90 THR A C 1
ATOM 708 O O . THR A 1 90 ? 11.581 7.260 -17.707 1.00 93.25 90 THR A O 1
ATOM 711 N N . SER A 1 91 ? 13.168 8.439 -18.777 1.00 94.44 91 SER A N 1
ATOM 712 C CA . SER A 1 91 ? 14.334 7.829 -18.115 1.00 94.44 91 SER A CA 1
ATOM 713 C C . SER A 1 91 ? 14.311 8.093 -16.605 1.00 94.44 91 SER A C 1
ATOM 715 O O . SER A 1 91 ? 14.396 7.150 -15.818 1.00 94.44 91 SER A O 1
ATOM 717 N N . GLU A 1 92 ? 14.098 9.347 -16.207 1.00 94.50 92 GLU A N 1
ATOM 718 C CA . GLU A 1 92 ? 14.017 9.779 -14.813 1.00 94.50 92 GLU A CA 1
ATOM 719 C C . GLU A 1 92 ? 12.811 9.162 -14.104 1.00 94.50 92 GLU A C 1
ATOM 721 O O . GLU A 1 92 ? 12.962 8.572 -13.032 1.00 94.50 92 GLU A O 1
ATOM 726 N N . ARG A 1 93 ? 11.618 9.187 -14.716 1.00 93.62 93 ARG A N 1
ATOM 727 C CA . ARG A 1 93 ? 10.438 8.504 -14.148 1.00 93.62 93 ARG A CA 1
ATOM 728 C C . ARG A 1 93 ? 10.712 7.025 -13.886 1.00 93.62 93 ARG A C 1
ATOM 730 O O . ARG A 1 93 ? 10.377 6.519 -12.817 1.00 93.62 93 ARG A O 1
ATOM 737 N N . SER A 1 94 ? 11.349 6.343 -14.838 1.00 94.38 94 SER A N 1
ATOM 738 C CA . SER A 1 94 ? 11.686 4.920 -14.714 1.00 94.38 94 SER A CA 1
ATOM 739 C C . SER A 1 94 ? 12.711 4.673 -13.606 1.00 94.38 94 SER A C 1
ATOM 741 O O . SER A 1 94 ? 12.581 3.717 -12.838 1.00 94.38 94 SER A O 1
ATOM 743 N N . PHE A 1 95 ? 13.718 5.541 -13.491 1.00 95.12 95 PHE A N 1
ATOM 744 C CA . PHE A 1 95 ? 14.722 5.479 -12.433 1.00 95.12 95 PHE A CA 1
ATOM 745 C C . PHE A 1 95 ? 14.080 5.577 -11.042 1.00 95.12 95 PHE A C 1
ATOM 747 O O . PHE A 1 95 ? 14.309 4.711 -10.192 1.00 95.12 95 PHE A O 1
ATOM 754 N N . TRP A 1 96 ? 13.217 6.572 -10.826 1.00 95.62 96 TRP A N 1
ATOM 755 C CA . TRP A 1 96 ? 12.529 6.760 -9.549 1.00 95.62 96 TRP A CA 1
ATOM 756 C C . TRP A 1 96 ? 11.502 5.664 -9.265 1.00 95.62 96 TRP A C 1
ATOM 758 O O . TRP A 1 96 ? 11.455 5.165 -8.141 1.00 95.62 96 TRP A O 1
ATOM 768 N N . PHE A 1 97 ? 10.749 5.213 -10.273 1.00 95.56 97 PHE A N 1
ATOM 769 C CA . PHE A 1 97 ? 9.825 4.084 -10.137 1.00 95.56 97 PHE A CA 1
ATOM 770 C C . PHE A 1 97 ? 10.538 2.829 -9.620 1.00 95.56 97 PHE A C 1
ATOM 772 O O . PHE A 1 97 ? 10.098 2.219 -8.647 1.00 95.56 97 PHE A O 1
ATOM 779 N N . ASN A 1 98 ? 11.689 2.485 -10.207 1.00 94.19 98 ASN A N 1
ATOM 780 C CA . ASN A 1 98 ? 12.480 1.319 -9.803 1.00 94.19 98 ASN A CA 1
ATOM 781 C C . ASN A 1 98 ? 12.983 1.393 -8.354 1.00 94.19 98 ASN A C 1
ATOM 783 O O . ASN A 1 98 ? 13.272 0.362 -7.742 1.00 94.19 98 ASN A O 1
ATOM 787 N N . ARG A 1 99 ? 13.097 2.604 -7.799 1.00 93.00 99 ARG A N 1
ATOM 788 C CA . ARG A 1 99 ? 13.480 2.823 -6.404 1.00 93.00 99 ARG A CA 1
ATOM 789 C C . ARG A 1 99 ? 12.325 2.538 -5.447 1.00 93.00 99 ARG A C 1
ATOM 791 O O . ARG A 1 99 ? 12.545 1.911 -4.412 1.00 93.00 99 ARG A O 1
ATOM 798 N N . ILE A 1 100 ? 11.119 2.990 -5.787 1.00 93.88 100 ILE A N 1
ATOM 799 C CA . ILE A 1 100 ? 9.943 2.906 -4.908 1.00 93.88 100 ILE A CA 1
ATOM 800 C C . ILE A 1 100 ? 9.127 1.621 -5.095 1.00 93.88 100 ILE A C 1
ATOM 802 O O . ILE A 1 100 ? 8.391 1.236 -4.195 1.00 93.88 100 ILE A O 1
ATOM 806 N N . CYS A 1 101 ? 9.266 0.908 -6.218 1.00 95.19 101 CYS A N 1
ATOM 807 C CA . CYS A 1 101 ? 8.497 -0.315 -6.495 1.00 95.19 101 CYS A CA 1
ATOM 808 C C . CYS A 1 101 ? 8.842 -1.500 -5.579 1.00 95.19 101 CYS A C 1
ATOM 810 O O . CYS A 1 101 ? 8.130 -2.498 -5.563 1.00 95.19 101 CYS A O 1
ATOM 812 N N . ARG A 1 102 ? 9.930 -1.393 -4.811 1.00 92.38 102 ARG A N 1
ATOM 813 C CA . ARG A 1 102 ? 10.370 -2.396 -3.828 1.00 92.38 102 ARG A CA 1
ATOM 814 C C . ARG A 1 102 ? 10.011 -2.030 -2.391 1.00 92.38 102 ARG A C 1
ATOM 816 O O . ARG A 1 102 ? 10.424 -2.733 -1.477 1.00 92.38 102 ARG A O 1
ATOM 823 N N . GLN A 1 103 ? 9.334 -0.903 -2.200 1.00 94.31 103 GLN A N 1
ATOM 824 C C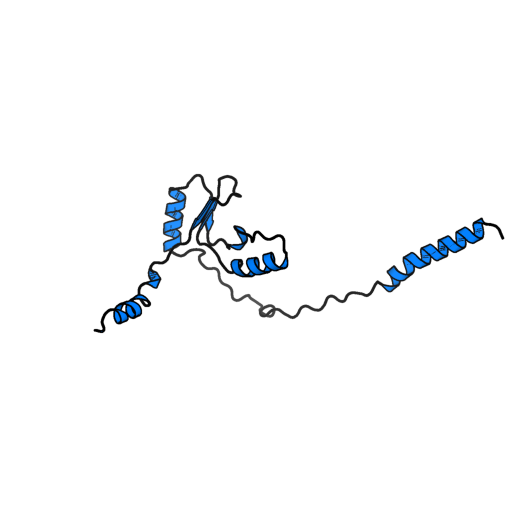A . GLN A 1 103 ? 8.965 -0.377 -0.894 1.00 94.31 103 GLN A CA 1
ATOM 825 C C . GLN A 1 103 ? 7.446 -0.437 -0.747 1.00 94.31 103 GLN A C 1
ATOM 827 O O . GLN A 1 103 ? 6.712 -0.232 -1.721 1.00 94.31 103 GLN A O 1
ATOM 832 N N . SER A 1 104 ? 6.984 -0.678 0.470 1.00 96.00 104 SER A N 1
ATOM 833 C CA . SER A 1 104 ? 5.577 -0.652 0.860 1.00 96.00 104 SER A CA 1
ATOM 834 C C . SER A 1 104 ? 5.418 0.128 2.153 1.00 96.00 104 SER A C 1
ATOM 836 O O . SER A 1 104 ? 6.363 0.165 2.930 1.00 96.00 104 SER A O 1
ATOM 838 N N . VAL A 1 105 ? 4.235 0.713 2.336 1.00 96.44 105 VAL A N 1
ATOM 839 C CA . VAL A 1 105 ? 3.780 1.274 3.608 1.00 96.44 105 VAL A CA 1
ATOM 840 C C . VAL A 1 105 ? 2.766 0.352 4.270 1.00 96.44 105 VAL A C 1
ATOM 842 O O . VAL A 1 105 ? 1.968 -0.291 3.575 1.00 96.44 105 VAL A O 1
ATOM 845 N N . ASP A 1 106 ? 2.756 0.320 5.599 1.00 97.06 106 ASP A N 1
ATOM 846 C CA . ASP A 1 106 ? 1.849 -0.540 6.359 1.00 97.06 106 ASP A CA 1
ATOM 847 C C . ASP A 1 106 ? 0.375 -0.193 6.128 1.00 97.06 106 ASP A C 1
ATOM 849 O O . ASP A 1 106 ? -0.435 -1.102 5.938 1.00 97.06 106 ASP A O 1
ATOM 853 N N . TYR A 1 107 ? 0.019 1.100 6.094 1.00 98.19 107 TYR A N 1
ATOM 854 C CA . TYR A 1 107 ? -1.361 1.557 5.885 1.00 98.19 107 TYR A CA 1
ATOM 855 C C . TYR A 1 107 ? -1.464 2.770 4.967 1.00 98.19 107 TYR A C 1
ATOM 857 O O . TYR A 1 107 ? -0.634 3.679 4.997 1.00 98.19 107 TYR A O 1
ATOM 865 N N . VAL A 1 108 ? -2.573 2.839 4.234 1.00 98.31 108 VAL A N 1
ATOM 866 C CA . VAL A 1 108 ? -3.004 4.030 3.499 1.00 98.31 108 VAL A CA 1
ATOM 867 C C . VAL A 1 108 ? -4.465 4.318 3.820 1.00 98.31 108 VAL A C 1
ATOM 869 O O . VAL A 1 108 ? -5.326 3.464 3.606 1.00 98.31 108 VAL A O 1
ATOM 872 N N . ILE A 1 109 ? -4.737 5.525 4.317 1.00 98.50 109 ILE A N 1
ATOM 873 C CA . ILE A 1 109 ? -6.089 6.060 4.477 1.00 98.50 109 ILE A CA 1
ATOM 874 C C . ILE A 1 109 ? -6.509 6.687 3.149 1.00 98.50 109 ILE A C 1
ATOM 876 O O . ILE A 1 109 ? -5.799 7.540 2.608 1.00 98.50 109 ILE A O 1
ATOM 880 N N . VAL A 1 110 ? -7.656 6.262 2.637 1.00 98.62 110 VAL A N 1
ATOM 881 C CA . VAL A 1 110 ? -8.216 6.689 1.353 1.00 98.62 110 VAL A CA 1
ATOM 882 C C . VAL A 1 110 ? -9.613 7.255 1.578 1.00 98.62 110 VAL A C 1
ATOM 884 O O . VAL A 1 110 ? -10.363 6.761 2.423 1.00 98.62 110 VAL A O 1
ATOM 887 N N . ASP A 1 111 ? -9.940 8.312 0.841 1.00 98.44 111 ASP A N 1
ATOM 888 C CA . ASP A 1 111 ? -11.247 8.966 0.887 1.00 98.44 111 ASP A CA 1
ATOM 889 C C . ASP A 1 111 ? -12.386 8.006 0.471 1.00 98.44 111 ASP A C 1
ATOM 891 O O . ASP A 1 111 ? -12.151 6.929 -0.086 1.00 98.44 111 ASP A O 1
ATOM 895 N N . VAL A 1 112 ? -13.639 8.393 0.724 1.00 97.50 112 VAL A N 1
ATOM 896 C CA . VAL A 1 112 ? -14.856 7.637 0.367 1.00 97.50 112 VAL A CA 1
ATOM 897 C C . VAL A 1 112 ? -14.985 7.378 -1.136 1.00 97.50 112 VAL A C 1
ATOM 899 O O . VAL A 1 112 ? -15.741 6.504 -1.553 1.00 97.50 112 VAL A O 1
ATOM 902 N N . ASP A 1 113 ? -14.260 8.140 -1.959 1.00 97.56 113 ASP A N 1
ATOM 903 C CA . ASP A 1 113 ? -14.199 7.962 -3.410 1.00 97.56 113 ASP A CA 1
ATOM 904 C C . ASP A 1 113 ? -13.357 6.745 -3.840 1.00 97.56 113 ASP A C 1
ATOM 906 O O . ASP A 1 113 ? -13.364 6.385 -5.017 1.00 97.56 113 ASP A O 1
ATOM 910 N N . ALA A 1 114 ? -12.652 6.103 -2.900 1.00 95.62 114 ALA A N 1
ATOM 911 C CA . ALA A 1 114 ? -11.729 4.991 -3.125 1.00 95.62 114 ALA A CA 1
ATOM 912 C C . ALA A 1 114 ? -10.563 5.301 -4.088 1.00 95.62 114 ALA A C 1
ATOM 914 O O . ALA A 1 114 ? -9.915 4.382 -4.595 1.00 95.62 114 ALA A O 1
ATOM 915 N N . GLN A 1 115 ? -10.275 6.579 -4.334 1.00 96.19 115 GLN A N 1
ATOM 916 C CA . GLN A 1 115 ? -9.233 7.053 -5.247 1.00 96.19 115 GLN A CA 1
ATOM 917 C C . GLN A 1 115 ? -8.224 7.956 -4.540 1.00 96.19 115 GLN A C 1
ATOM 919 O O . GLN A 1 115 ? -7.017 7.838 -4.762 1.00 96.19 115 GLN A O 1
ATOM 924 N N . THR A 1 116 ? -8.702 8.850 -3.682 1.00 97.69 116 THR A N 1
ATOM 925 C CA . THR A 1 116 ? -7.882 9.909 -3.108 1.00 97.69 116 THR A CA 1
ATOM 926 C C . THR A 1 116 ? -7.123 9.395 -1.892 1.00 97.69 116 THR A C 1
ATOM 928 O O . THR A 1 116 ? -7.697 9.134 -0.836 1.00 97.69 116 THR A O 1
ATOM 931 N N . THR A 1 117 ? -5.802 9.259 -2.024 1.00 98.00 117 THR A N 1
ATOM 932 C CA . THR A 1 117 ? -4.923 8.960 -0.886 1.00 98.00 117 THR A CA 1
ATOM 933 C C . THR A 1 117 ? -4.834 10.177 0.028 1.00 98.00 117 THR A C 1
ATOM 935 O O . THR A 1 117 ? -4.375 11.237 -0.393 1.00 98.00 117 THR A O 1
ATOM 938 N N . LEU A 1 118 ? -5.242 10.015 1.286 1.00 98.06 118 LEU A N 1
ATOM 939 C CA . LEU A 1 118 ? -5.227 11.080 2.287 1.00 98.06 118 LEU A CA 1
ATOM 940 C C . LEU A 1 118 ? -3.947 11.039 3.123 1.00 98.06 118 LEU A C 1
ATOM 942 O O . LEU A 1 118 ? -3.312 12.068 3.344 1.00 98.06 118 LEU A O 1
ATOM 946 N N . VAL A 1 119 ? -3.573 9.849 3.605 1.00 97.25 119 VAL A N 1
ATOM 947 C CA . VAL A 1 119 ? -2.439 9.657 4.523 1.00 97.25 119 VAL A CA 1
ATOM 948 C C . VAL A 1 119 ? -1.817 8.276 4.314 1.00 97.25 119 VAL A C 1
ATOM 950 O O . VAL A 1 119 ? -2.539 7.287 4.236 1.00 97.25 119 VAL A O 1
ATOM 953 N N . ALA A 1 120 ? -0.485 8.200 4.294 1.00 97.31 120 ALA A N 1
ATOM 954 C CA . ALA A 1 120 ? 0.271 6.954 4.436 1.00 97.31 120 ALA A CA 1
ATOM 955 C C . ALA A 1 120 ? 0.843 6.855 5.860 1.00 97.31 120 ALA A C 1
ATOM 957 O O . ALA A 1 120 ? 1.336 7.852 6.393 1.00 97.31 120 ALA A O 1
ATOM 958 N N . ILE A 1 121 ? 0.757 5.679 6.482 1.00 96.75 121 ILE A N 1
ATOM 959 C CA . ILE A 1 121 ? 1.175 5.433 7.868 1.00 96.75 121 ILE A CA 1
ATOM 960 C C . ILE A 1 121 ? 2.096 4.213 7.895 1.00 96.75 121 ILE A C 1
ATOM 962 O O . ILE A 1 121 ? 1.735 3.165 7.365 1.00 96.75 121 ILE A O 1
ATOM 966 N N . GLU A 1 122 ? 3.235 4.356 8.566 1.00 95.00 122 GLU A N 1
ATOM 967 C CA . GLU A 1 122 ? 4.164 3.273 8.903 1.00 95.00 122 GLU A CA 1
ATOM 968 C C . GLU A 1 122 ? 4.168 3.077 10.417 1.00 95.00 122 GLU A C 1
ATOM 970 O O . GLU A 1 122 ? 4.153 4.059 11.172 1.00 95.00 122 GLU A O 1
ATOM 975 N N . LEU A 1 123 ? 4.191 1.830 10.879 1.00 91.38 123 LEU A N 1
ATOM 976 C CA . LEU A 1 123 ? 4.414 1.540 12.287 1.00 91.38 123 LEU A CA 1
ATOM 977 C C . LEU A 1 123 ? 5.914 1.471 12.555 1.00 91.38 123 LEU A C 1
ATOM 979 O O . LEU A 1 123 ? 6.595 0.517 12.192 1.00 91.38 123 LEU A O 1
ATOM 983 N N . ASP A 1 124 ? 6.429 2.482 13.256 1.00 80.31 124 ASP A N 1
ATOM 984 C CA . ASP A 1 124 ? 7.773 2.417 13.822 1.00 80.31 124 ASP A CA 1
ATOM 985 C C . ASP A 1 124 ? 7.803 1.337 14.904 1.00 80.31 124 ASP A C 1
ATOM 987 O O . ASP A 1 124 ? 7.410 1.536 16.060 1.00 80.31 124 ASP A O 1
ATOM 991 N N . ASP A 1 125 ? 8.281 0.166 14.518 1.00 59.75 125 ASP A N 1
ATOM 992 C CA . ASP A 1 125 ? 8.445 -0.944 15.427 1.00 59.75 125 ASP A CA 1
ATOM 993 C C . ASP A 1 125 ? 9.565 -0.588 16.427 1.00 59.75 125 ASP A C 1
ATOM 995 O O . ASP A 1 125 ? 10.759 -0.509 16.114 1.00 59.75 125 ASP A O 1
ATOM 999 N N . TRP A 1 126 ? 9.187 -0.342 17.687 1.00 52.59 126 TRP A N 1
ATOM 1000 C CA . TRP A 1 126 ? 10.114 0.009 18.780 1.00 52.59 126 TRP A CA 1
ATOM 1001 C C . TRP A 1 126 ? 11.124 -1.120 19.105 1.00 52.59 126 TRP A C 1
ATOM 1003 O O . TRP A 1 126 ? 12.037 -0.970 19.929 1.00 52.59 126 TRP A O 1
ATOM 1013 N N . THR A 1 127 ? 10.999 -2.254 18.418 1.00 51.12 127 THR A N 1
ATOM 1014 C CA . THR A 1 127 ? 11.794 -3.482 18.510 1.00 51.12 127 THR A CA 1
ATOM 1015 C C . THR A 1 127 ? 13.235 -3.345 17.999 1.00 51.12 127 THR A C 1
ATOM 1017 O O . THR A 1 127 ? 14.078 -4.170 18.360 1.00 51.12 127 THR A O 1
ATOM 1020 N N . HIS A 1 128 ? 13.611 -2.269 17.295 1.00 45.97 128 HIS A N 1
ATOM 1021 C CA . HIS A 1 128 ? 15.022 -2.011 16.945 1.00 45.97 128 HIS A CA 1
ATOM 1022 C C . HIS A 1 128 ? 15.877 -1.385 18.068 1.00 45.97 128 HIS A C 1
ATOM 1024 O O . HIS A 1 128 ? 17.086 -1.187 17.905 1.00 45.97 128 HIS A O 1
ATOM 1030 N N . SER A 1 129 ? 15.305 -1.127 19.247 1.00 46.50 129 SER A N 1
ATOM 1031 C CA . SER A 1 129 ? 15.993 -0.419 20.335 1.00 46.50 129 SER A CA 1
ATOM 1032 C C . SER A 1 129 ? 16.938 -1.262 21.213 1.00 46.50 129 SER A C 1
ATOM 1034 O O . SER A 1 129 ? 17.670 -0.676 22.012 1.00 46.50 129 SER A O 1
ATOM 1036 N N . SER A 1 130 ? 17.018 -2.595 21.071 1.00 52.53 130 SER A N 1
ATOM 1037 C CA . SER A 1 130 ? 17.775 -3.426 22.036 1.00 52.53 130 SER A CA 1
ATOM 1038 C C . SER A 1 130 ? 19.253 -3.683 21.700 1.00 52.53 130 SER A C 1
ATOM 1040 O O . SER A 1 130 ? 20.053 -3.846 22.617 1.00 52.53 130 SER A O 1
ATOM 1042 N N . LYS A 1 131 ? 19.671 -3.663 20.423 1.00 47.84 131 LYS A N 1
ATOM 1043 C CA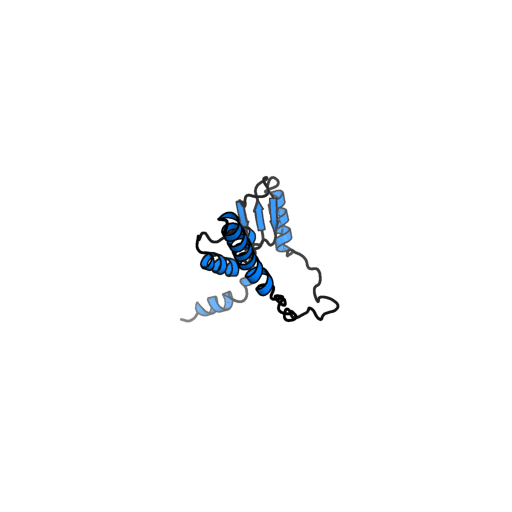 . LYS A 1 131 ? 21.086 -3.913 20.041 1.00 47.84 131 LYS A CA 1
ATOM 1044 C C . LYS A 1 131 ? 21.865 -2.664 19.622 1.00 47.84 131 LYS A C 1
ATOM 1046 O O . LYS A 1 131 ? 23.081 -2.617 19.798 1.00 47.84 131 LYS A O 1
ATOM 1051 N N . ALA A 1 132 ? 21.190 -1.639 19.098 1.00 48.72 132 ALA A N 1
ATOM 1052 C CA . ALA A 1 132 ? 21.845 -0.406 18.653 1.00 48.72 132 ALA A CA 1
ATOM 1053 C C . ALA A 1 132 ? 22.172 0.556 19.813 1.00 48.72 132 ALA A C 1
ATOM 1055 O O . ALA A 1 132 ? 23.168 1.275 19.743 1.00 48.72 132 ALA A O 1
ATOM 1056 N N . ARG A 1 133 ? 21.393 0.535 20.908 1.00 47.22 133 ARG A N 1
ATOM 1057 C CA . ARG A 1 133 ? 21.617 1.411 22.073 1.00 47.22 133 ARG A CA 1
ATOM 1058 C C . ARG A 1 133 ? 22.798 1.006 22.952 1.00 47.22 133 ARG A C 1
ATOM 1060 O O . ARG A 1 133 ? 23.500 1.898 23.404 1.00 47.22 133 ARG A O 1
ATOM 1067 N N . GLN A 1 134 ? 23.103 -0.286 23.112 1.00 49.22 134 GLN A N 1
ATOM 1068 C CA . GLN A 1 134 ? 24.284 -0.704 23.892 1.00 49.22 134 GLN A CA 1
ATOM 1069 C C . GLN A 1 134 ? 25.593 -0.159 23.299 1.00 49.22 134 GLN A C 1
ATOM 1071 O O . GLN A 1 134 ? 26.442 0.336 24.029 1.00 49.22 134 GLN A O 1
ATOM 1076 N N . LYS A 1 135 ? 25.714 -0.102 21.965 1.00 49.78 135 LYS A N 1
ATOM 1077 C CA . LYS A 1 135 ? 26.881 0.522 21.313 1.00 49.78 135 LYS A CA 1
ATOM 1078 C C . LYS A 1 135 ? 26.908 2.055 21.398 1.00 49.78 135 LYS A C 1
ATOM 1080 O O . LYS A 1 135 ? 27.974 2.640 21.215 1.00 49.78 135 LYS A O 1
ATOM 1085 N N . ALA A 1 136 ? 25.767 2.706 21.631 1.00 49.25 136 ALA A N 1
ATOM 1086 C CA . ALA A 1 136 ? 25.683 4.160 21.772 1.00 49.25 136 ALA A CA 1
ATOM 1087 C C . ALA A 1 136 ? 25.912 4.623 23.224 1.00 49.25 136 ALA A C 1
ATOM 1089 O O . ALA A 1 136 ? 26.516 5.678 23.423 1.00 49.25 136 ALA A O 1
ATOM 1090 N N . ASP A 1 137 ? 25.512 3.823 24.217 1.00 50.53 137 ASP A N 1
ATOM 1091 C CA . ASP A 1 137 ? 25.743 4.112 25.640 1.00 50.53 137 ASP A CA 1
ATOM 1092 C C . ASP A 1 137 ? 27.165 3.751 26.106 1.00 50.53 137 ASP A C 1
ATOM 1094 O O . ASP A 1 137 ? 27.749 4.506 26.887 1.00 50.53 137 ASP A O 1
ATOM 1098 N N . ASP A 1 138 ? 27.808 2.729 25.526 1.00 51.41 138 ASP A N 1
ATOM 1099 C CA . ASP A 1 138 ? 29.230 2.424 25.790 1.00 51.41 138 ASP A CA 1
ATOM 1100 C C . ASP A 1 138 ? 30.188 3.525 25.292 1.00 51.41 138 ASP A C 1
ATOM 1102 O O . ASP A 1 138 ? 31.357 3.585 25.678 1.00 51.41 138 ASP A O 1
ATOM 1106 N N . LYS A 1 139 ? 29.706 4.431 24.431 1.00 52.47 139 LYS A N 1
ATOM 1107 C CA . LYS A 1 139 ? 30.483 5.569 23.917 1.00 52.47 139 LYS A CA 1
ATOM 1108 C C . LYS A 1 139 ? 30.348 6.830 24.778 1.00 52.47 139 LYS A C 1
ATOM 1110 O O . LYS A 1 139 ? 31.059 7.800 24.531 1.00 52.47 139 LYS A O 1
ATOM 1115 N N . LYS A 1 140 ? 29.458 6.823 25.778 1.00 50.31 140 LYS A N 1
ATOM 1116 C CA . LYS A 1 140 ? 29.193 7.960 26.676 1.00 50.31 140 LYS A CA 1
ATOM 1117 C C . LYS A 1 140 ? 29.860 7.849 28.047 1.00 50.31 140 LYS A C 1
ATOM 1119 O O . LYS A 1 140 ? 29.741 8.767 28.850 1.00 50.31 140 LYS A O 1
ATOM 1124 N N . THR A 1 141 ? 30.594 6.770 28.302 1.00 45.69 141 THR A N 1
ATOM 1125 C CA . THR A 1 141 ? 31.392 6.586 29.521 1.00 45.69 141 THR A CA 1
ATOM 1126 C C . THR A 1 141 ? 32.791 6.080 29.185 1.00 45.69 141 THR A C 1
ATOM 1128 O O . THR A 1 141 ? 33.179 4.961 29.504 1.00 45.69 141 THR A O 1
ATOM 1131 N N . LYS A 1 142 ? 33.595 6.945 28.566 1.00 32.06 142 LYS A N 1
ATOM 1132 C CA . LYS A 1 142 ? 35.038 6.958 28.820 1.00 32.06 142 LYS A CA 1
ATOM 1133 C C . LYS A 1 142 ? 35.463 8.403 29.111 1.00 32.06 142 LYS A C 1
ATOM 1135 O O . LYS A 1 142 ? 34.957 9.288 28.422 1.00 32.06 142 LYS A O 1
ATOM 1140 N N . PRO A 1 143 ? 36.271 8.616 30.165 1.00 47.41 143 PRO A N 1
ATOM 1141 C CA . PRO A 1 143 ? 36.717 9.934 30.614 1.00 47.41 143 PRO A CA 1
ATOM 1142 C C . PRO A 1 143 ? 37.520 10.681 29.548 1.00 47.41 143 PRO A C 1
ATOM 1144 O O . PRO A 1 143 ? 38.141 10.004 28.693 1.00 47.41 143 PRO A O 1
#

Secondary structure (DSSP, 8-state):
--HHHHHHHHHHHHHHHHHHHHHHS--------PPPPTTTT-SS-S-----SS-HHHHHHHHHHHHH-TTSEEEEEEEGGGT-----S-HHHHHHHHHHHTT-EEEEEEE-TTSS-EEEEE----GGGHHHHHHHHHTTS---

Foldseek 3Di:
DDPVVVVVVVVVVVVCVVVVVVVVVPDPPPDPDDDDDPCNPPPDDPDDDDDQDDPVLVVVVVVCCVVCVQWDKDAFAQPLVQDFDPDPDPVVRVVVSVVRRPDTAGMWTGHNVNPRTDDTDHDPDPVVPPPPVVVVVVVVDDD

pLDDT: mean 82.52, std 17.31, range [32.06, 98.62]

Sequence (143 aa):
MSFGAIFLILAVGFLGLITLPKLLAKRPVAEPESKPVRGDELAIWPFAPMPIMTDTEVIFFNKLKNALPEYHIFVQVQLSRIIEANSDETSERSFWFNRICRQSVDYVIVDVDAQTTLVAIELDDWTHSSKARQKADDKKTKP

Radius of gyration: 31.52 Å; chains: 1; bounding box: 53×44×110 Å